Protein AF-A0A0M4E7R9-F1 (afdb_monomer_lite)

InterPro domains:
  IPR011993 PH-like domain superfamily [G3DSA:2.30.29.30] (1-65)
  IP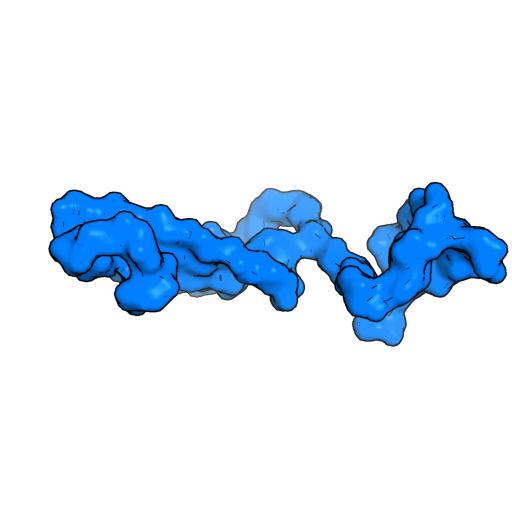R050839 Rho-associated Serine/Threonine Kinase [PTHR22988] (1-86)
  IPR057529 MRCK/ROCK kinase, PH domain [PF25346] (1-66)

Secondary structure (DSSP, 8-state):
--STT-EEEEPPGGG-TTS-TTTGGGEEEEEEESSTTSPEEEEEEE-SSHHHHHHHHHHHHHHHHHHHHTTPPP--SS-------TT-HHHHTEEEEEEEETTEEEEEETTEEEEEEGGG-

Sequence (121 aa):
MRDPEFSVGCVRESDVIHAAKKDVPCIFKIKTALIEGGISLNTLMLAENESEKSKWVIALGELHRILKRNNLPNTAIYKVNEILDNTLTLIRNSLCCVITYPNQILLGSEDGLFYLNLDQY

Structure (mmCIF, N/CA/C/O backbone):
data_AF-A0A0M4E7R9-F1
#
_entry.id   AF-A0A0M4E7R9-F1
#
loop_
_atom_site.group_PDB
_atom_site.id
_atom_site.type_symbol
_atom_site.label_atom_id
_atom_site.label_alt_id
_atom_site.label_comp_id
_atom_site.label_asym_id
_atom_site.label_entity_id
_atom_site.label_seq_id
_atom_site.pdbx_PDB_ins_code
_atom_site.Cartn_x
_atom_site.Cartn_y
_atom_site.Cartn_z
_atom_site.occupancy
_atom_site.B_iso_or_equiv
_atom_site.auth_seq_id
_atom_site.auth_comp_id
_atom_site.auth_asym_id
_atom_site.auth_atom_id
_atom_site.pdbx_PDB_model_num
ATOM 1 N N . MET A 1 1 ? 7.439 0.656 6.550 1.00 71.56 1 MET A N 1
ATOM 2 C CA . MET A 1 1 ? 7.606 1.768 7.523 1.00 71.56 1 MET A CA 1
ATOM 3 C C . MET A 1 1 ? 8.650 2.804 7.117 1.00 71.56 1 MET A C 1
ATOM 5 O O . MET A 1 1 ? 8.480 3.958 7.492 1.00 71.56 1 MET A O 1
ATOM 9 N N . ARG A 1 2 ? 9.711 2.426 6.381 1.00 76.75 2 ARG A N 1
ATOM 10 C CA . ARG A 1 2 ? 10.647 3.383 5.747 1.00 76.75 2 ARG A CA 1
ATOM 11 C C . ARG A 1 2 ? 10.164 3.914 4.390 1.00 76.75 2 ARG A C 1
ATOM 13 O O . ARG A 1 2 ? 10.794 4.789 3.821 1.00 76.75 2 ARG A O 1
ATOM 20 N N . ASP A 1 3 ? 9.063 3.360 3.898 1.00 75.12 3 ASP A N 1
ATOM 21 C CA . ASP A 1 3 ? 8.350 3.833 2.718 1.00 75.12 3 ASP A CA 1
ATOM 22 C C . ASP A 1 3 ? 7.894 5.299 2.919 1.00 75.12 3 ASP A C 1
ATOM 24 O O . ASP A 1 3 ? 7.270 5.586 3.950 1.00 75.12 3 ASP A O 1
ATOM 28 N N . PRO A 1 4 ? 8.214 6.221 1.988 1.00 75.69 4 PRO A N 1
ATOM 29 C CA . PRO A 1 4 ? 7.768 7.614 2.029 1.00 75.69 4 PRO A CA 1
ATOM 30 C C . PRO A 1 4 ? 6.248 7.775 2.143 1.00 75.69 4 PRO A C 1
ATOM 32 O O . PRO A 1 4 ? 5.795 8.659 2.881 1.00 75.69 4 PRO A O 1
ATOM 35 N N . GLU A 1 5 ? 5.502 6.882 1.484 1.00 82.38 5 GLU A N 1
ATOM 36 C CA . GLU A 1 5 ? 4.037 6.849 1.401 1.00 82.38 5 GLU A CA 1
ATOM 37 C C . GLU A 1 5 ? 3.382 6.125 2.583 1.00 82.38 5 GLU A C 1
ATOM 39 O O . GLU A 1 5 ? 2.151 6.000 2.652 1.00 82.38 5 GLU A O 1
ATOM 44 N N . PHE A 1 6 ? 4.190 5.659 3.544 1.00 89.50 6 PHE A N 1
ATOM 45 C CA . PHE A 1 6 ? 3.668 5.031 4.744 1.00 89.50 6 PHE A CA 1
ATOM 46 C C . PHE A 1 6 ? 2.768 6.005 5.514 1.00 89.50 6 PHE A C 1
ATOM 48 O O . PHE A 1 6 ? 3.180 7.099 5.904 1.00 89.50 6 PHE A O 1
ATOM 55 N N . SER A 1 7 ? 1.547 5.573 5.810 1.00 91.25 7 SER A N 1
ATOM 56 C CA . SER A 1 7 ? 0.667 6.265 6.750 1.00 91.25 7 SER A CA 1
ATOM 57 C C . SER A 1 7 ? -0.189 5.273 7.521 1.00 91.25 7 SER A C 1
ATOM 59 O O . SER A 1 7 ? -0.427 4.148 7.086 1.00 91.25 7 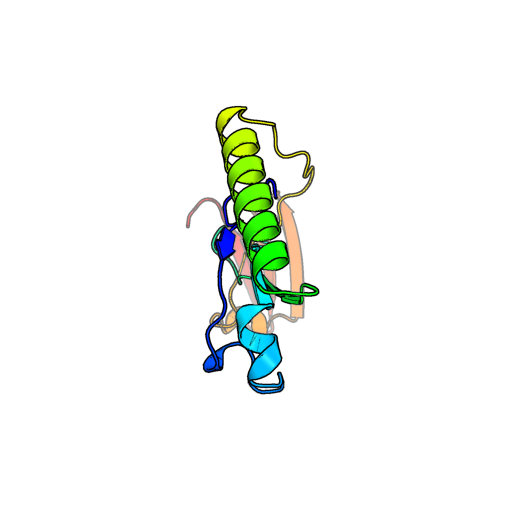SER A O 1
ATOM 61 N N . VAL A 1 8 ? -0.634 5.688 8.701 1.00 95.25 8 VAL A N 1
ATOM 62 C CA . VAL A 1 8 ? -1.493 4.891 9.573 1.00 95.25 8 VAL A CA 1
ATOM 63 C C . VAL A 1 8 ? -2.677 5.743 10.004 1.00 95.25 8 VAL A C 1
ATOM 65 O O . VAL A 1 8 ? -2.517 6.928 10.294 1.00 95.25 8 VAL A O 1
ATOM 68 N N . GLY A 1 9 ? -3.877 5.169 10.022 1.00 93.81 9 GLY A N 1
ATOM 69 C CA . GLY A 1 9 ? -5.071 5.932 10.365 1.00 93.81 9 GLY A CA 1
ATOM 70 C C . GLY A 1 9 ? -6.307 5.090 10.628 1.00 93.81 9 GLY A C 1
ATOM 71 O O . GLY A 1 9 ? -6.314 3.871 10.473 1.00 93.81 9 GLY A O 1
ATOM 72 N N . CYS A 1 10 ? -7.374 5.766 11.043 1.00 92.62 10 CYS A N 1
ATOM 73 C CA . CYS A 1 10 ? -8.683 5.152 11.235 1.00 92.62 10 CYS A CA 1
ATOM 74 C C . CYS A 1 10 ? -9.300 4.733 9.896 1.00 92.62 10 CYS A C 1
ATOM 76 O O . CYS A 1 10 ? -8.991 5.293 8.839 1.00 92.62 10 CYS A O 1
ATOM 78 N N . VAL A 1 11 ? -10.225 3.784 9.971 1.00 93.25 11 VAL A N 1
ATOM 79 C CA . VAL A 1 11 ? -11.051 3.353 8.843 1.00 93.25 11 VAL A CA 1
ATOM 80 C C . VAL A 1 11 ? -12.452 3.943 8.951 1.00 93.25 11 VAL A C 1
ATOM 82 O O . VAL A 1 11 ? -12.913 4.276 10.043 1.00 93.25 11 VAL A O 1
ATOM 85 N N . ARG A 1 12 ? -13.124 4.093 7.810 1.00 89.38 12 ARG A N 1
ATOM 86 C CA . ARG A 1 12 ? -14.562 4.398 7.746 1.00 89.38 12 ARG A CA 1
ATOM 87 C C . ARG A 1 12 ? -15.359 3.106 7.611 1.00 89.38 12 ARG A C 1
ATOM 89 O O . ARG A 1 12 ? -14.816 2.110 7.157 1.00 89.38 12 ARG A O 1
ATOM 96 N N . GLU A 1 13 ? -16.656 3.134 7.912 1.00 86.56 13 GLU A N 1
ATOM 97 C CA . GLU A 1 13 ? -17.547 1.972 7.720 1.00 86.56 13 GLU A CA 1
ATOM 98 C C . GLU A 1 13 ? -17.542 1.492 6.249 1.00 86.56 13 GLU A C 1
ATOM 100 O O . GLU A 1 13 ? -17.552 0.295 5.981 1.00 86.56 13 GLU A O 1
ATOM 105 N N . SER A 1 14 ? -17.384 2.421 5.294 1.00 89.38 14 SER A N 1
ATOM 106 C CA . SER A 1 14 ? -17.196 2.125 3.864 1.00 89.38 14 SER A CA 1
ATOM 107 C C . SER A 1 14 ? -15.904 1.372 3.536 1.00 89.38 14 SER A C 1
ATOM 109 O O . SER A 1 14 ? -15.848 0.688 2.520 1.00 89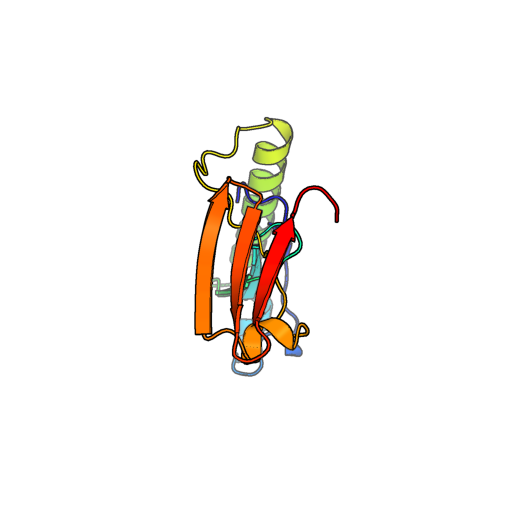.38 14 SER A O 1
ATOM 111 N N . ASP A 1 15 ? -14.865 1.504 4.365 1.00 87.00 15 ASP A N 1
ATOM 112 C CA . ASP A 1 15 ? -13.570 0.848 4.154 1.00 87.00 15 ASP A CA 1
ATOM 113 C C . ASP A 1 15 ? -13.607 -0.627 4.625 1.00 87.00 15 ASP A C 1
ATOM 115 O O . ASP A 1 15 ? -12.700 -1.394 4.308 1.00 87.00 15 ASP A O 1
ATOM 119 N N . VAL A 1 16 ? -14.635 -1.033 5.391 1.00 90.06 16 VAL A N 1
ATOM 120 C CA . VAL A 1 16 ? -14.726 -2.336 6.084 1.00 90.06 16 VAL A CA 1
ATOM 121 C C . VAL A 1 16 ? -16.115 -2.979 5.954 1.00 90.06 16 VAL A C 1
ATOM 123 O O . VAL A 1 16 ? -16.745 -3.363 6.935 1.00 90.06 16 VAL A O 1
ATOM 126 N N . ILE A 1 17 ? -16.590 -3.149 4.720 1.00 89.12 17 ILE A N 1
ATOM 127 C CA . ILE A 1 17 ? -17.973 -3.565 4.401 1.00 89.12 17 ILE A CA 1
ATOM 128 C C . ILE A 1 17 ? -18.424 -4.931 4.960 1.00 89.12 17 ILE A C 1
ATOM 130 O O . ILE A 1 17 ? -19.621 -5.193 5.027 1.00 89.12 17 ILE A O 1
ATOM 134 N N . HIS A 1 18 ? -17.491 -5.799 5.362 1.00 88.06 18 HIS A N 1
ATOM 135 C CA . HIS A 1 18 ? -17.787 -7.118 5.941 1.00 88.06 18 HIS A CA 1
ATOM 136 C C . HIS A 1 18 ? -17.570 -7.179 7.462 1.00 88.06 18 HIS A C 1
ATOM 138 O O . HIS A 1 18 ? -17.861 -8.202 8.080 1.00 88.06 18 HIS A O 1
ATOM 144 N N . ALA A 1 19 ? -17.028 -6.121 8.073 1.00 89.69 19 ALA A N 1
ATOM 145 C CA . ALA A 1 19 ? -16.777 -6.094 9.508 1.00 89.69 19 ALA A CA 1
ATOM 146 C C . ALA A 1 19 ? -18.082 -5.871 10.280 1.00 89.69 19 ALA A C 1
ATOM 148 O O . ALA A 1 19 ? -18.963 -5.122 9.853 1.00 89.69 19 ALA A O 1
ATOM 149 N N . ALA A 1 20 ? -18.204 -6.483 11.459 1.00 90.19 20 ALA A N 1
ATOM 150 C CA . ALA A 1 20 ? -19.309 -6.160 12.347 1.00 90.19 20 ALA A CA 1
ATOM 151 C C . ALA A 1 20 ? -19.161 -4.714 12.846 1.00 90.19 20 ALA A C 1
ATOM 153 O O . ALA A 1 20 ? -18.060 -4.279 13.181 1.00 90.19 20 ALA A O 1
ATOM 154 N N . LYS A 1 21 ? -20.275 -3.980 12.976 1.00 88.12 21 LYS A N 1
ATOM 155 C CA . LYS A 1 21 ? -20.268 -2.564 13.403 1.00 88.12 21 LYS A CA 1
ATOM 156 C C . LYS A 1 21 ? -19.527 -2.312 14.719 1.00 88.12 21 LYS A C 1
ATOM 158 O O . LYS A 1 21 ? -18.926 -1.259 14.892 1.00 88.12 21 LYS A O 1
ATOM 163 N N . LYS A 1 22 ? -19.552 -3.292 15.627 1.00 90.25 22 LYS A N 1
ATOM 164 C CA . LYS A 1 22 ? -18.830 -3.257 16.907 1.00 90.25 22 LYS A CA 1
ATOM 165 C C . LYS A 1 22 ? -17.302 -3.296 16.756 1.00 90.25 22 LYS A C 1
ATOM 167 O O . LYS A 1 22 ? -16.604 -2.757 17.605 1.00 90.25 22 LYS A O 1
ATOM 172 N N . ASP A 1 23 ? -16.798 -3.899 15.683 1.00 91.94 23 ASP A N 1
ATOM 173 C CA . ASP A 1 23 ? -15.367 -4.116 15.471 1.00 91.94 23 ASP A CA 1
ATOM 174 C C . ASP A 1 23 ? -14.739 -2.953 14.689 1.00 91.94 23 ASP A C 1
ATOM 176 O O . ASP A 1 23 ? -13.555 -2.682 14.847 1.00 91.94 23 ASP A O 1
ATOM 180 N N . VAL A 1 24 ? -15.533 -2.201 13.913 1.00 93.00 24 VAL A N 1
ATOM 181 C CA . VAL A 1 24 ? -15.102 -1.004 13.161 1.00 93.00 24 VAL A CA 1
ATOM 182 C C . VAL A 1 24 ? -14.229 -0.028 13.975 1.00 93.00 24 VAL A C 1
ATOM 184 O O . VAL A 1 24 ? -13.156 0.323 13.480 1.00 93.00 24 VAL A O 1
ATOM 187 N N . PRO A 1 25 ? -14.590 0.400 15.206 1.00 93.31 25 PRO A N 1
ATOM 188 C CA . PRO A 1 25 ? -13.741 1.300 16.002 1.00 93.31 25 PRO A CA 1
ATOM 189 C C . PRO A 1 25 ? -12.399 0.676 16.423 1.00 93.31 25 PRO A C 1
ATOM 191 O O . PRO A 1 25 ? -11.449 1.395 16.732 1.00 93.31 25 PRO A O 1
ATOM 194 N N . CYS A 1 26 ? -12.292 -0.652 16.393 1.00 95.00 26 CYS A N 1
ATOM 195 C CA . CYS A 1 26 ? -11.081 -1.399 16.722 1.00 95.00 26 CYS A CA 1
ATOM 196 C C . CYS A 1 26 ? -10.188 -1.644 15.492 1.00 95.00 26 CYS A C 1
ATOM 198 O O . CYS A 1 26 ? -9.098 -2.197 15.631 1.00 95.00 26 CYS A O 1
ATOM 200 N N . ILE A 1 27 ? -10.615 -1.228 14.294 1.00 96.12 27 ILE A N 1
ATOM 201 C CA . ILE A 1 27 ? -9.856 -1.399 13.054 1.00 96.12 27 ILE A CA 1
ATOM 202 C C . ILE A 1 27 ? -9.066 -0.125 12.729 1.00 96.12 27 ILE A C 1
ATOM 204 O O . ILE A 1 27 ? -9.522 1.011 12.894 1.00 96.12 27 ILE A O 1
ATOM 208 N N . PHE A 1 28 ? -7.854 -0.308 12.221 1.00 96.56 28 PHE A N 1
ATOM 209 C CA . PHE A 1 28 ? -7.054 0.752 11.622 1.00 96.56 28 PHE A CA 1
ATOM 210 C C . PHE A 1 28 ? -6.459 0.288 10.296 1.00 96.56 28 PHE A C 1
ATOM 212 O O . PHE A 1 28 ? -6.340 -0.908 10.034 1.00 96.56 28 PHE A O 1
ATOM 219 N N . LYS A 1 29 ? -6.097 1.245 9.443 1.00 95.19 29 LYS A N 1
ATOM 220 C CA . LYS A 1 29 ? -5.439 0.982 8.166 1.00 95.19 29 LYS A CA 1
ATOM 221 C C . LYS A 1 29 ? -4.000 1.446 8.185 1.00 95.19 29 LYS A C 1
ATOM 223 O O . LYS A 1 29 ? -3.681 2.500 8.738 1.00 95.19 29 LYS A O 1
ATOM 228 N N . ILE A 1 30 ? -3.164 0.665 7.524 1.00 94.75 30 ILE A N 1
ATOM 229 C CA . ILE A 1 30 ? -1.800 1.012 7.168 1.00 94.75 30 ILE A CA 1
ATOM 230 C C . ILE A 1 30 ? -1.767 1.149 5.650 1.00 94.75 30 ILE A C 1
ATOM 232 O O . ILE A 1 30 ? -2.077 0.197 4.937 1.00 94.75 30 ILE A O 1
ATOM 236 N N . LYS A 1 31 ? -1.400 2.332 5.166 1.00 92.12 31 LYS A N 1
ATOM 237 C CA . LYS A 1 31 ? -1.125 2.582 3.754 1.00 92.12 31 LYS A CA 1
ATOM 238 C C . LYS A 1 31 ? 0.376 2.448 3.529 1.00 92.12 31 LYS A C 1
ATOM 240 O O . LYS A 1 31 ? 1.160 2.971 4.319 1.00 92.12 31 LYS A O 1
ATOM 245 N N . THR A 1 32 ? 0.751 1.775 2.455 1.00 89.50 32 THR A N 1
ATOM 246 C CA . THR A 1 32 ? 2.118 1.693 1.924 1.00 89.50 32 THR A CA 1
ATOM 247 C C . THR A 1 32 ? 2.062 1.756 0.405 1.00 89.50 32 THR A C 1
ATOM 249 O O . THR A 1 32 ? 1.051 1.368 -0.171 1.00 89.50 32 THR A O 1
ATOM 252 N N . ALA A 1 33 ? 3.121 2.191 -0.257 1.00 81.81 33 ALA A N 1
ATOM 253 C CA . ALA A 1 33 ? 3.296 2.060 -1.691 1.00 81.81 33 ALA A CA 1
ATOM 254 C C . ALA A 1 33 ? 4.519 1.182 -1.977 1.00 81.81 33 ALA A C 1
ATOM 256 O O . ALA A 1 33 ? 5.559 1.290 -1.330 1.00 81.81 33 ALA A O 1
ATOM 257 N N . LEU A 1 34 ? 4.383 0.279 -2.947 1.00 69.31 34 LEU A N 1
ATOM 258 C CA . LEU A 1 34 ? 5.516 -0.521 -3.421 1.00 69.31 34 LEU A CA 1
ATOM 259 C C . LEU A 1 34 ? 6.424 0.296 -4.360 1.00 69.31 34 LEU A C 1
ATOM 261 O O . LEU A 1 34 ? 7.610 0.002 -4.493 1.00 69.31 34 LEU A O 1
ATOM 265 N N . ILE A 1 35 ? 5.844 1.318 -4.994 1.00 71.81 35 ILE A N 1
ATOM 266 C CA . ILE A 1 35 ? 6.447 2.208 -5.986 1.00 71.81 35 ILE A CA 1
ATOM 267 C C . ILE A 1 35 ? 6.106 3.639 -5.561 1.00 71.81 35 ILE A C 1
ATOM 269 O O . ILE A 1 35 ? 4.956 3.920 -5.222 1.00 71.81 35 ILE A O 1
ATOM 273 N N . GLU A 1 36 ? 7.085 4.542 -5.559 1.00 69.00 36 GLU A N 1
ATOM 274 C CA . GLU A 1 36 ? 6.833 5.962 -5.281 1.00 69.00 36 GLU A CA 1
ATOM 275 C C . GLU A 1 36 ? 5.849 6.531 -6.312 1.00 69.00 36 GLU A C 1
ATOM 277 O O . GLU A 1 36 ? 6.083 6.428 -7.511 1.00 69.00 36 GLU A O 1
ATOM 282 N N . GLY A 1 37 ? 4.730 7.096 -5.848 1.00 66.75 37 GLY A N 1
ATOM 283 C CA . GLY A 1 37 ? 3.658 7.593 -6.724 1.00 66.75 37 GLY A CA 1
ATOM 284 C C . GLY A 1 37 ? 2.768 6.511 -7.352 1.00 66.75 37 GLY A C 1
ATOM 285 O O . GLY A 1 37 ? 1.812 6.855 -8.040 1.00 66.75 37 GLY A O 1
ATOM 286 N N . GLY A 1 38 ? 3.043 5.228 -7.097 1.00 69.06 38 GLY A N 1
ATOM 287 C CA . GLY A 1 38 ? 2.274 4.105 -7.630 1.00 69.06 38 GLY A CA 1
ATOM 288 C C . GLY A 1 38 ? 1.070 3.705 -6.771 1.00 69.06 38 GLY A C 1
ATOM 289 O O . GLY A 1 38 ? 0.631 4.414 -5.859 1.00 69.06 38 GLY A O 1
ATOM 290 N N . ILE A 1 39 ? 0.534 2.513 -7.051 1.00 77.56 39 ILE A N 1
ATOM 291 C CA . ILE A 1 39 ? -0.650 1.973 -6.371 1.00 77.56 39 ILE A CA 1
ATOM 292 C C . ILE A 1 39 ? -0.396 1.838 -4.865 1.00 77.56 39 ILE A C 1
ATOM 294 O O . ILE A 1 39 ? 0.516 1.142 -4.410 1.00 77.56 39 ILE A O 1
ATOM 298 N N . SER A 1 40 ? -1.270 2.463 -4.074 1.00 82.12 40 SER A N 1
ATOM 299 C CA . SER A 1 40 ? -1.241 2.325 -2.624 1.00 82.12 40 SER A CA 1
ATOM 300 C C . SER A 1 40 ? -1.860 1.005 -2.169 1.00 82.12 40 SER A C 1
ATOM 302 O O . SER A 1 40 ? -3.039 0.743 -2.414 1.00 82.12 40 SER A O 1
ATOM 304 N N . LEU A 1 41 ? -1.087 0.222 -1.428 1.00 87.50 41 LEU A N 1
ATOM 305 C CA . LEU A 1 41 ? -1.526 -0.953 -0.689 1.00 87.50 41 LEU A CA 1
ATOM 306 C C . LEU A 1 41 ? -2.099 -0.513 0.659 1.00 87.50 41 LEU A C 1
ATOM 308 O O . LEU A 1 41 ? -1.423 0.160 1.438 1.00 87.50 41 LEU A O 1
ATOM 312 N N . ASN A 1 42 ? -3.339 -0.909 0.934 1.00 90.50 42 ASN A N 1
ATOM 313 C CA . ASN A 1 42 ? -4.004 -0.652 2.205 1.00 90.50 42 ASN A CA 1
ATOM 314 C C . ASN A 1 42 ? -4.180 -1.971 2.959 1.00 90.50 42 ASN A C 1
ATOM 316 O O . ASN A 1 42 ? -4.933 -2.840 2.526 1.00 90.50 42 ASN A O 1
ATOM 320 N N . THR A 1 43 ? -3.516 -2.096 4.102 1.00 92.88 43 THR A N 1
ATOM 321 C CA . THR A 1 43 ? -3.641 -3.247 4.997 1.00 92.88 43 THR A CA 1
ATOM 322 C C . THR A 1 43 ? -4.523 -2.871 6.179 1.00 92.88 43 THR A C 1
ATOM 324 O O . THR A 1 43 ? -4.239 -1.904 6.887 1.00 92.88 43 THR A O 1
ATOM 327 N N . LEU A 1 44 ? -5.594 -3.633 6.395 1.00 94.75 44 LEU A N 1
ATOM 328 C CA . LEU A 1 44 ? -6.516 -3.460 7.516 1.00 94.75 44 LEU A CA 1
ATOM 329 C C . LEU A 1 44 ? -6.070 -4.327 8.695 1.00 94.75 44 LEU A C 1
ATOM 331 O O . LEU A 1 44 ? -5.785 -5.510 8.523 1.00 94.75 44 LEU A O 1
ATOM 335 N N . MET A 1 45 ? -6.029 -3.740 9.887 1.00 95.31 45 MET A N 1
ATOM 336 C CA . MET A 1 45 ? -5.589 -4.389 11.120 1.00 95.31 45 MET A CA 1
ATOM 337 C C . MET A 1 45 ? -6.686 -4.256 12.174 1.00 95.31 45 MET A C 1
ATOM 339 O O . MET A 1 45 ? -7.123 -3.143 12.468 1.00 95.31 45 MET A O 1
ATOM 343 N N . LEU A 1 46 ? -7.122 -5.380 12.743 1.00 94.62 46 LEU A N 1
ATOM 344 C CA . LEU A 1 46 ? -8.085 -5.424 13.843 1.00 94.62 46 LEU A CA 1
ATOM 345 C C . LEU A 1 46 ? -7.332 -5.526 15.173 1.00 94.62 46 LEU A C 1
ATOM 347 O O . LEU A 1 46 ? -6.552 -6.457 15.369 1.00 94.62 46 LEU A O 1
ATOM 351 N N . ALA A 1 47 ? -7.565 -4.581 16.078 1.00 95.75 47 ALA A N 1
ATOM 352 C CA . ALA A 1 47 ? -7.111 -4.672 17.460 1.00 95.75 47 ALA A CA 1
ATOM 353 C C . ALA A 1 47 ? -8.184 -5.316 18.347 1.00 95.75 47 ALA A C 1
ATOM 355 O O . ALA A 1 47 ? -9.356 -5.377 17.987 1.00 95.75 47 ALA A O 1
ATOM 356 N N . GLU A 1 48 ? -7.785 -5.739 19.544 1.00 93.50 48 GLU A N 1
ATOM 357 C CA . GLU A 1 48 ? -8.695 -6.323 20.535 1.00 93.50 48 GLU A CA 1
ATOM 358 C C . GLU A 1 48 ? -9.760 -5.327 21.027 1.00 93.50 48 GLU A C 1
ATOM 360 O O . GLU A 1 48 ? -10.886 -5.710 21.333 1.00 93.50 48 GLU A O 1
ATOM 365 N N . ASN A 1 49 ? -9.415 -4.037 21.091 1.00 95.25 49 ASN A N 1
ATOM 366 C CA . ASN A 1 49 ? -10.327 -2.956 21.459 1.00 95.25 49 ASN A CA 1
ATOM 367 C C . ASN A 1 49 ? -9.861 -1.600 20.883 1.00 95.25 49 ASN A C 1
ATOM 369 O O . ASN A 1 49 ? -8.743 -1.460 20.378 1.00 95.25 49 ASN A O 1
ATOM 373 N N . GLU A 1 50 ? -10.713 -0.575 20.985 1.00 95.12 50 GLU A N 1
ATOM 374 C CA . GLU A 1 50 ? -10.442 0.778 20.471 1.00 95.12 50 GLU A CA 1
ATOM 375 C C . GLU A 1 50 ? -9.229 1.451 21.142 1.00 95.12 50 GLU A C 1
ATOM 377 O O . GLU A 1 50 ? -8.490 2.211 20.503 1.00 95.12 50 GLU A O 1
ATOM 382 N N . SER A 1 51 ? -8.981 1.147 22.421 1.00 96.12 51 SER A N 1
ATOM 383 C CA . SER A 1 51 ? -7.828 1.676 23.156 1.00 96.12 51 SER A CA 1
ATOM 384 C C . SER A 1 51 ? -6.520 1.122 22.595 1.00 96.12 51 SER A C 1
ATOM 386 O O . SER A 1 51 ? -5.620 1.894 22.261 1.00 96.12 51 SER A O 1
ATOM 388 N N . GLU A 1 52 ? -6.436 -0.196 22.402 1.00 96.38 52 GLU A N 1
ATOM 389 C CA . GLU A 1 52 ? -5.290 -0.858 21.776 1.00 96.38 52 GLU A CA 1
ATOM 390 C C . GLU A 1 52 ? -5.070 -0.357 20.352 1.00 96.38 52 GLU A C 1
ATOM 392 O O . GLU A 1 52 ? -3.954 0.017 19.991 1.00 96.38 52 GLU A O 1
ATOM 397 N N . LYS A 1 53 ? -6.137 -0.228 19.557 1.00 96.25 53 LYS A N 1
ATOM 398 C CA . LYS A 1 53 ? -6.050 0.381 18.225 1.00 96.25 53 LYS A CA 1
ATOM 399 C C . LYS A 1 53 ? -5.447 1.788 18.288 1.00 96.25 53 LYS A C 1
ATOM 401 O O . LYS A 1 53 ? -4.604 2.134 17.462 1.00 96.25 53 LYS A O 1
ATOM 406 N N . SER A 1 54 ? -5.846 2.606 19.260 1.00 96.19 54 SER A N 1
ATOM 407 C CA . SER A 1 54 ? -5.327 3.971 19.411 1.00 96.19 54 SER A CA 1
ATOM 408 C C . SER A 1 54 ? -3.845 3.977 19.788 1.00 96.19 54 SER A C 1
ATOM 410 O O . SER A 1 54 ? -3.073 4.730 19.193 1.00 96.19 54 SER A O 1
ATOM 412 N N . LYS A 1 55 ? -3.418 3.084 20.691 1.00 97.00 55 LYS A N 1
ATOM 413 C CA . LYS A 1 55 ? -1.997 2.884 21.015 1.00 97.00 55 LYS A CA 1
ATOM 414 C C . LYS A 1 55 ? -1.193 2.486 19.779 1.00 97.00 55 LYS A C 1
ATOM 416 O O . LYS A 1 55 ? -0.136 3.066 19.547 1.00 97.00 55 LYS A O 1
ATOM 421 N N . TRP A 1 56 ? -1.706 1.568 18.959 1.00 96.19 56 TRP A N 1
ATOM 422 C CA . TRP A 1 56 ? -1.049 1.145 17.719 1.00 96.19 56 TRP A CA 1
ATOM 423 C C . TRP A 1 56 ? -0.908 2.278 16.706 1.00 96.19 56 TRP A C 1
ATOM 425 O O . TRP A 1 56 ? 0.182 2.479 16.172 1.00 96.19 56 TRP A O 1
ATOM 435 N N . VAL A 1 57 ? -1.972 3.049 16.464 1.00 95.50 57 VAL A N 1
ATOM 436 C CA . VAL A 1 57 ? -1.925 4.193 15.538 1.00 95.50 57 VAL A CA 1
ATOM 437 C C . VAL A 1 57 ? -0.890 5.222 15.995 1.00 95.50 57 VAL A C 1
ATOM 439 O O . VAL A 1 57 ? -0.087 5.679 15.182 1.00 95.50 57 VAL A O 1
ATOM 442 N N . ILE A 1 58 ? -0.861 5.548 17.291 1.00 96.06 58 ILE A N 1
ATOM 443 C CA . ILE A 1 58 ? 0.108 6.497 17.858 1.00 96.06 58 ILE A CA 1
ATOM 444 C C . ILE A 1 58 ? 1.530 5.939 17.756 1.00 96.06 58 ILE A C 1
ATOM 446 O O . ILE A 1 58 ? 2.418 6.622 17.252 1.00 96.06 58 ILE A O 1
ATOM 450 N N . ALA A 1 59 ? 1.753 4.695 18.185 1.00 95.75 59 ALA A N 1
ATOM 451 C CA . ALA A 1 59 ? 3.075 4.077 18.183 1.00 95.75 59 ALA A CA 1
ATOM 452 C C . ALA A 1 59 ? 3.661 3.977 16.768 1.00 95.75 59 ALA A C 1
ATOM 454 O O . ALA A 1 59 ? 4.815 4.343 16.549 1.00 95.75 59 ALA A O 1
ATOM 455 N N . LEU A 1 60 ? 2.866 3.532 15.789 1.00 94.94 60 LEU A N 1
ATOM 456 C CA . LEU A 1 60 ? 3.295 3.438 14.393 1.00 94.94 60 LEU A CA 1
ATOM 457 C C . LEU A 1 60 ? 3.523 4.822 13.770 1.00 94.94 60 LEU A C 1
ATOM 459 O O . LEU A 1 60 ? 4.472 4.989 13.001 1.00 94.94 60 LEU A O 1
ATOM 463 N N . GLY A 1 61 ? 2.691 5.808 14.118 1.00 93.25 61 GLY A N 1
ATOM 464 C CA . GLY A 1 61 ? 2.852 7.195 13.683 1.00 93.25 61 GLY A CA 1
ATOM 465 C C . GLY A 1 61 ? 4.144 7.822 14.209 1.00 93.25 61 GLY A C 1
ATOM 466 O O . GLY A 1 61 ? 4.935 8.356 13.429 1.00 93.25 61 GLY A O 1
ATOM 467 N N . GLU A 1 62 ? 4.411 7.690 15.509 1.00 94.00 62 GLU A N 1
ATOM 468 C CA . GLU A 1 62 ? 5.643 8.184 16.130 1.00 94.00 62 GLU A CA 1
ATOM 469 C C . GLU A 1 62 ? 6.876 7.450 15.610 1.00 94.00 62 GLU A C 1
ATOM 471 O O . GLU A 1 62 ? 7.881 8.088 15.292 1.00 94.00 62 GLU A O 1
ATOM 476 N N . LEU A 1 63 ? 6.801 6.128 15.437 1.00 91.75 63 LEU A N 1
ATOM 477 C CA . LEU A 1 63 ? 7.897 5.363 14.853 1.00 91.75 63 LEU A CA 1
ATOM 478 C C . LEU A 1 63 ? 8.204 5.857 13.437 1.00 91.75 63 LEU A C 1
ATOM 480 O O . LEU A 1 63 ? 9.363 6.109 13.117 1.00 91.75 63 LEU A O 1
ATOM 484 N N . HIS A 1 64 ? 7.185 6.068 12.601 1.00 89.19 64 HIS A N 1
ATOM 485 C CA . HIS A 1 64 ? 7.380 6.610 11.258 1.00 89.19 64 HIS A CA 1
ATOM 486 C C . HIS A 1 64 ? 7.985 8.026 11.276 1.00 89.19 64 HIS A C 1
ATOM 488 O O . HIS A 1 64 ? 8.908 8.310 10.509 1.00 89.19 64 HIS A O 1
ATOM 494 N N . ARG A 1 65 ? 7.546 8.893 12.199 1.00 88.81 65 ARG A N 1
ATOM 495 C CA . ARG A 1 65 ? 8.116 10.235 12.403 1.00 88.81 65 ARG A CA 1
ATOM 496 C C . ARG A 1 65 ? 9.594 10.177 12.796 1.00 88.81 65 ARG A C 1
ATOM 498 O O . ARG A 1 65 ? 10.403 10.929 12.254 1.00 88.81 65 ARG A O 1
ATOM 505 N N . ILE A 1 66 ? 9.957 9.279 13.712 1.00 90.25 66 ILE A N 1
ATOM 506 C CA . ILE A 1 66 ? 11.341 9.064 14.155 1.00 90.2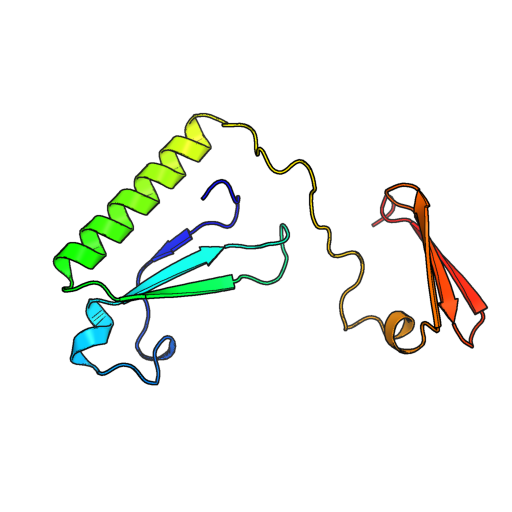5 66 ILE A CA 1
ATOM 507 C C . ILE A 1 66 ? 12.198 8.536 13.002 1.00 90.25 66 ILE A C 1
ATOM 509 O O . ILE A 1 66 ? 13.307 9.032 12.799 1.00 90.25 66 ILE A O 1
ATOM 513 N N . LEU A 1 67 ? 11.699 7.572 12.222 1.00 85.88 67 LEU A N 1
ATOM 514 C CA . LEU A 1 67 ? 12.414 7.048 11.055 1.00 85.88 67 LEU A CA 1
ATOM 515 C C . LEU A 1 67 ? 12.695 8.153 10.025 1.00 85.88 67 LEU A C 1
ATOM 517 O O . LEU A 1 67 ? 13.831 8.261 9.565 1.00 85.88 67 LEU A O 1
ATOM 521 N N . LYS A 1 68 ? 11.697 9.000 9.719 1.00 83.38 68 LYS A N 1
ATOM 522 C CA . LYS A 1 68 ? 11.853 10.159 8.822 1.00 83.38 68 LYS A CA 1
ATOM 523 C C . LYS A 1 68 ? 12.858 11.173 9.373 1.00 83.38 68 LYS A C 1
ATOM 525 O O . LYS A 1 68 ? 13.733 11.617 8.644 1.00 83.38 68 LYS A O 1
ATOM 530 N N . ARG A 1 69 ? 12.790 11.502 10.668 1.00 87.38 69 ARG A N 1
ATOM 531 C CA . ARG A 1 69 ? 13.705 12.469 11.302 1.00 87.38 69 ARG A CA 1
ATOM 532 C C . ARG A 1 69 ? 15.167 12.019 11.287 1.00 87.38 69 ARG A C 1
ATOM 534 O O . ARG A 1 69 ? 16.052 12.858 11.178 1.00 87.38 69 ARG A O 1
ATOM 541 N N . ASN A 1 70 ? 15.422 10.721 11.432 1.00 85.81 70 ASN A N 1
ATOM 542 C CA . ASN A 1 70 ? 16.783 10.189 11.472 1.00 85.81 70 ASN A CA 1
ATOM 543 C C . ASN A 1 70 ? 17.393 9.952 10.082 1.00 85.81 70 ASN A C 1
ATOM 545 O O . ASN A 1 70 ? 18.523 9.477 10.022 1.00 85.81 70 ASN A O 1
ATOM 549 N N . ASN A 1 71 ? 16.674 10.246 8.985 1.00 75.88 71 ASN A N 1
ATOM 550 C CA . ASN A 1 71 ? 17.124 9.992 7.609 1.00 75.88 71 ASN A CA 1
ATOM 551 C C . ASN A 1 71 ? 17.760 8.604 7.442 1.00 75.88 71 ASN A C 1
ATOM 553 O O . ASN A 1 71 ? 18.791 8.448 6.787 1.00 75.88 71 ASN A O 1
ATOM 557 N N . LEU A 1 72 ? 17.164 7.590 8.081 1.00 75.00 72 LEU A N 1
ATOM 558 C CA . LEU A 1 72 ? 17.689 6.235 7.995 1.00 75.00 72 LEU A CA 1
ATOM 559 C C . LEU A 1 72 ? 17.652 5.807 6.527 1.00 75.00 72 LEU A C 1
ATOM 561 O O . LEU A 1 72 ? 16.572 5.844 5.927 1.00 75.00 72 LEU A O 1
ATOM 565 N N . PRO A 1 73 ? 18.798 5.412 5.946 1.00 66.25 73 PRO A N 1
ATOM 566 C CA . PRO A 1 73 ? 18.856 5.074 4.539 1.00 66.25 73 PRO A CA 1
ATOM 567 C C . PRO A 1 73 ? 17.877 3.941 4.255 1.00 66.25 73 PRO A C 1
ATOM 569 O O . PRO A 1 73 ? 17.746 2.983 5.032 1.00 66.25 73 PRO A O 1
ATOM 572 N N . ASN A 1 74 ? 17.162 4.063 3.139 1.00 65.88 74 ASN A N 1
ATOM 573 C CA . ASN A 1 74 ? 16.351 2.963 2.666 1.00 65.88 74 ASN A CA 1
ATOM 574 C C . ASN A 1 74 ? 17.297 1.801 2.336 1.00 65.88 74 ASN A C 1
ATOM 576 O O . ASN A 1 74 ? 18.206 1.940 1.526 1.00 65.88 74 ASN A O 1
ATOM 580 N N . THR A 1 75 ? 17.108 0.665 3.001 1.00 66.44 75 THR A N 1
ATOM 581 C CA . THR A 1 75 ? 17.921 -0.538 2.779 1.00 66.44 75 THR A CA 1
ATOM 582 C C . THR A 1 75 ? 17.440 -1.338 1.572 1.00 66.44 75 THR A C 1
ATOM 584 O O . THR A 1 75 ? 17.968 -2.414 1.308 1.00 66.44 75 THR A O 1
ATOM 587 N N . ALA A 1 76 ? 16.412 -0.860 0.863 1.00 65.75 76 ALA A N 1
ATOM 588 C CA . ALA A 1 76 ? 15.995 -1.433 -0.403 1.00 65.75 76 ALA A CA 1
ATOM 589 C C . ALA A 1 76 ? 17.109 -1.229 -1.441 1.00 65.75 76 ALA A C 1
ATO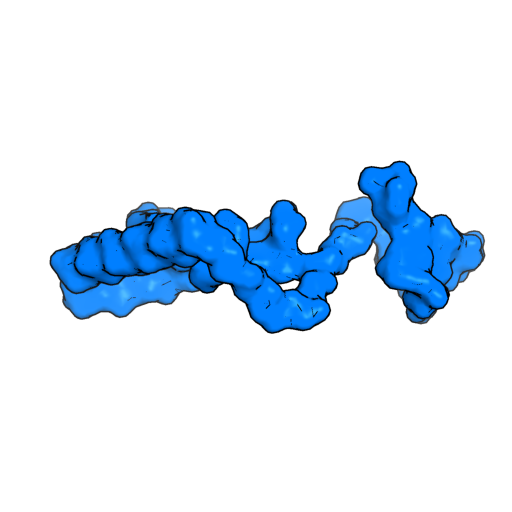M 591 O O . ALA A 1 76 ? 17.349 -0.119 -1.903 1.00 65.75 76 ALA A O 1
ATOM 592 N N . ILE A 1 77 ? 17.798 -2.319 -1.780 1.00 61.91 77 ILE A N 1
ATOM 593 C CA . ILE A 1 77 ? 18.868 -2.341 -2.790 1.00 61.91 77 ILE A CA 1
ATOM 594 C C . ILE A 1 77 ? 18.285 -2.143 -4.199 1.00 61.91 77 ILE A C 1
ATOM 596 O O . ILE A 1 77 ? 18.946 -1.600 -5.079 1.00 61.91 77 ILE A O 1
ATOM 600 N N . TYR A 1 78 ? 17.027 -2.543 -4.394 1.00 66.88 78 TYR A N 1
ATOM 601 C CA . TYR A 1 78 ? 16.295 -2.401 -5.646 1.00 66.88 78 TYR A CA 1
ATOM 602 C C . TYR A 1 78 ? 15.111 -1.457 -5.451 1.00 66.88 78 TYR A C 1
ATOM 604 O O . TYR A 1 78 ? 14.343 -1.609 -4.498 1.00 66.88 78 TYR A O 1
ATOM 612 N N . LYS A 1 79 ? 14.956 -0.505 -6.373 1.00 65.81 79 LYS A N 1
ATOM 613 C CA . LYS A 1 79 ? 13.769 0.343 -6.481 1.00 65.81 79 LYS A CA 1
ATOM 614 C C . LYS A 1 79 ? 12.919 -0.183 -7.628 1.00 65.81 79 LYS A C 1
ATOM 616 O O . LYS A 1 79 ? 13.411 -0.334 -8.743 1.00 65.81 79 LYS A O 1
ATOM 621 N N . VAL A 1 80 ? 11.660 -0.491 -7.339 1.00 69.94 80 VAL A N 1
ATOM 622 C CA . VAL A 1 80 ? 10.686 -0.817 -8.378 1.00 69.94 80 VAL A CA 1
ATOM 623 C C . VAL A 1 80 ? 10.209 0.506 -8.961 1.00 69.94 80 VAL A C 1
ATOM 625 O O . VAL A 1 80 ? 9.730 1.359 -8.217 1.00 69.94 80 VAL A O 1
ATOM 628 N N . ASN A 1 81 ? 10.365 0.676 -10.270 1.00 68.56 81 ASN A N 1
ATOM 629 C CA . ASN A 1 81 ? 9.801 1.798 -11.007 1.00 68.56 81 ASN A CA 1
ATOM 630 C C . ASN A 1 81 ? 8.687 1.262 -11.901 1.00 68.56 81 ASN A C 1
ATOM 632 O O . ASN A 1 81 ? 8.864 0.249 -12.579 1.00 68.56 81 ASN A O 1
ATOM 636 N N . GLU A 1 82 ? 7.546 1.942 -11.895 1.00 70.94 82 GLU A N 1
ATOM 637 C CA . GLU A 1 82 ? 6.522 1.728 -12.907 1.00 70.94 82 GLU A CA 1
ATOM 638 C C . GLU A 1 82 ? 6.948 2.495 -14.153 1.00 70.94 82 GLU A C 1
ATOM 640 O O . GLU A 1 82 ? 7.084 3.713 -14.141 1.00 70.94 82 GLU A O 1
ATOM 645 N N . ILE A 1 83 ? 7.259 1.751 -15.204 1.00 68.06 83 ILE A N 1
ATOM 646 C CA . ILE A 1 83 ? 7.806 2.302 -16.444 1.00 68.06 83 ILE A CA 1
ATOM 647 C C . ILE A 1 83 ? 6.661 2.641 -17.409 1.00 68.06 83 ILE A C 1
ATOM 649 O O . ILE A 1 83 ? 6.784 3.537 -18.240 1.00 68.06 83 ILE A O 1
ATOM 653 N N . LEU A 1 84 ? 5.540 1.921 -17.310 1.00 69.56 84 LEU A N 1
ATOM 654 C CA . LEU A 1 84 ? 4.408 2.023 -18.222 1.00 69.56 84 LEU A CA 1
ATOM 655 C C . LEU A 1 84 ? 3.106 1.670 -17.470 1.00 69.56 84 LEU A C 1
ATOM 657 O O . LEU A 1 84 ? 3.065 0.638 -16.803 1.00 69.56 84 LEU A O 1
ATOM 661 N N . ASP A 1 85 ? 2.056 2.489 -17.610 1.00 68.12 85 ASP A N 1
ATOM 662 C CA . ASP A 1 85 ? 0.698 2.216 -17.093 1.00 68.12 85 ASP A CA 1
ATOM 663 C C . ASP A 1 85 ? -0.143 1.472 -18.158 1.00 68.12 85 ASP A C 1
ATOM 665 O O . ASP A 1 85 ? 0.074 1.606 -19.367 1.00 68.12 85 ASP A O 1
ATOM 669 N N . ASN A 1 86 ? -1.152 0.715 -17.723 1.00 64.12 86 ASN A N 1
ATOM 670 C CA . ASN A 1 86 ? -2.148 0.013 -18.540 1.00 64.12 86 ASN A CA 1
ATOM 671 C C . ASN A 1 86 ? -2.947 0.922 -19.491 1.00 64.12 86 ASN A C 1
ATOM 673 O O . ASN A 1 86 ? -3.687 0.423 -20.345 1.00 64.12 86 ASN A O 1
ATOM 677 N N . THR A 1 87 ? -2.821 2.241 -19.367 1.00 65.62 87 THR A N 1
ATOM 678 C CA . THR A 1 87 ? -3.368 3.213 -20.318 1.00 65.62 87 THR A CA 1
ATOM 679 C C . THR A 1 87 ? -2.614 3.233 -21.651 1.00 65.62 87 THR A C 1
ATOM 681 O O . THR A 1 87 ? -3.160 3.711 -22.646 1.00 65.62 87 THR A O 1
ATOM 684 N N . LEU A 1 88 ? -1.379 2.717 -21.712 1.00 67.62 88 LEU A N 1
ATOM 685 C CA . LEU A 1 88 ? -0.573 2.684 -22.932 1.00 67.62 88 LEU A CA 1
ATOM 686 C C . LEU A 1 88 ? -0.896 1.440 -23.769 1.00 67.62 88 LEU A C 1
ATOM 688 O O . LEU A 1 88 ? -0.479 0.320 -23.472 1.00 67.62 88 LEU A O 1
ATOM 692 N N . THR A 1 89 ? -1.605 1.651 -24.880 1.00 66.62 89 THR A N 1
ATOM 693 C CA . THR A 1 89 ? -1.975 0.606 -25.851 1.00 66.62 89 THR A CA 1
ATOM 694 C C . THR A 1 89 ? -0.773 -0.146 -26.427 1.00 66.62 89 THR A C 1
ATOM 696 O O . THR A 1 89 ? -0.912 -1.310 -26.792 1.00 66.62 89 THR A O 1
ATOM 699 N N . LEU A 1 90 ? 0.411 0.476 -26.443 1.00 67.56 90 LEU A N 1
ATOM 700 C CA . LEU A 1 90 ? 1.651 -0.113 -26.957 1.00 67.56 90 LEU A CA 1
ATOM 701 C C . LEU A 1 90 ? 2.070 -1.390 -26.202 1.00 67.56 90 LEU A C 1
ATOM 703 O O . LEU A 1 90 ? 2.603 -2.314 -26.808 1.00 67.56 90 LEU A O 1
ATOM 707 N N . ILE A 1 91 ? 1.787 -1.479 -24.894 1.00 69.12 91 ILE A N 1
ATOM 708 C CA . ILE A 1 91 ? 2.085 -2.682 -24.094 1.00 69.12 91 ILE A CA 1
ATOM 709 C C . ILE A 1 91 ? 1.192 -3.842 -24.513 1.00 69.12 91 ILE A C 1
ATOM 711 O O . ILE A 1 91 ? 1.644 -4.982 -24.575 1.00 69.12 91 ILE A O 1
ATOM 715 N N . ARG A 1 92 ? -0.083 -3.557 -24.802 1.00 70.19 92 ARG A N 1
ATOM 716 C CA . ARG A 1 92 ? -1.071 -4.590 -25.130 1.00 70.19 92 ARG A CA 1
ATOM 717 C C . ARG A 1 92 ? -0.679 -5.370 -26.387 1.00 70.19 92 ARG A C 1
ATOM 719 O O . ARG A 1 92 ? -0.995 -6.550 -26.474 1.00 70.19 92 ARG A O 1
ATOM 726 N N . ASN A 1 93 ? 0.032 -4.718 -27.304 1.00 78.06 93 ASN A N 1
ATOM 727 C CA . ASN A 1 93 ? 0.499 -5.306 -28.557 1.00 78.06 93 ASN A CA 1
ATOM 728 C C . ASN A 1 93 ? 1.980 -5.734 -28.501 1.00 78.06 93 ASN A C 1
ATOM 730 O O . ASN A 1 93 ? 2.559 -6.090 -29.526 1.00 78.06 93 ASN A O 1
ATOM 734 N N . SER A 1 94 ? 2.616 -5.683 -27.325 1.00 83.81 94 SER A N 1
ATOM 735 C CA . SER A 1 94 ? 4.013 -6.083 -27.154 1.00 83.81 94 SER A CA 1
ATOM 736 C C . SER A 1 94 ? 4.161 -7.604 -27.230 1.00 83.81 94 SER A C 1
ATOM 738 O O . SER A 1 94 ? 3.482 -8.344 -26.519 1.00 83.81 94 SER A O 1
ATOM 740 N N . LEU A 1 95 ? 5.079 -8.067 -28.077 1.00 87.81 95 LEU A N 1
ATOM 741 C CA . LEU A 1 95 ? 5.447 -9.476 -28.228 1.00 87.81 95 LEU A CA 1
ATOM 742 C C . LEU A 1 95 ? 6.716 -9.810 -27.442 1.00 87.81 95 LEU A C 1
ATOM 744 O O . LEU A 1 95 ? 6.871 -10.918 -26.930 1.00 87.81 95 LEU A O 1
ATOM 748 N N . CYS A 1 96 ? 7.646 -8.860 -27.365 1.00 88.44 96 CYS A N 1
ATOM 749 C CA . CYS A 1 96 ? 8.905 -9.024 -26.658 1.00 88.44 96 CYS A CA 1
ATOM 750 C C . CYS A 1 96 ? 9.441 -7.682 -26.157 1.00 88.44 96 CYS A C 1
ATOM 752 O O . CYS A 1 96 ? 9.118 -6.614 -26.673 1.00 88.44 96 CYS A O 1
ATOM 754 N N . CYS A 1 97 ? 10.279 -7.734 -25.127 1.00 89.31 97 CYS A N 1
ATOM 755 C CA . CYS A 1 97 ? 10.861 -6.550 -24.517 1.00 89.31 97 CYS A CA 1
ATOM 756 C C . CYS A 1 97 ? 12.219 -6.898 -23.904 1.00 89.31 97 CYS A C 1
ATOM 758 O O . CYS A 1 97 ? 12.378 -7.974 -23.325 1.00 89.31 97 CYS A O 1
ATOM 760 N N . VAL A 1 98 ? 13.189 -5.991 -24.003 1.00 90.62 98 VAL A N 1
ATOM 761 C CA . VAL A 1 98 ? 14.503 -6.140 -23.369 1.00 90.62 98 VAL A CA 1
ATOM 762 C C . VAL A 1 98 ? 14.975 -4.815 -22.780 1.00 90.62 98 VAL A C 1
ATOM 764 O O . VAL A 1 98 ? 14.839 -3.758 -23.393 1.00 90.62 98 VAL A O 1
ATOM 767 N N . ILE A 1 99 ? 15.538 -4.887 -21.575 1.00 89.00 99 ILE A N 1
ATOM 768 C CA . ILE A 1 99 ? 16.209 -3.764 -20.918 1.00 89.00 99 ILE A CA 1
ATOM 769 C C . ILE A 1 99 ? 17.647 -3.744 -21.437 1.00 89.00 99 ILE A C 1
ATOM 771 O O . ILE A 1 99 ? 18.416 -4.662 -21.151 1.00 89.00 99 ILE A O 1
ATOM 775 N N . THR A 1 100 ? 18.004 -2.735 -22.230 1.00 90.06 100 THR A N 1
ATOM 776 C CA . THR A 1 100 ? 19.362 -2.598 -22.786 1.00 90.06 100 THR A CA 1
ATOM 777 C C . THR A 1 100 ? 20.281 -1.843 -21.830 1.00 90.06 100 THR A C 1
ATOM 779 O O . THR A 1 100 ? 21.449 -2.199 -21.684 1.00 90.06 100 THR A O 1
ATOM 782 N N . TYR A 1 101 ? 19.736 -0.845 -21.133 1.00 87.00 101 TYR A N 1
ATOM 783 C CA . TYR A 1 101 ? 20.397 -0.050 -20.097 1.00 87.00 101 TYR A CA 1
ATOM 784 C C . TYR A 1 101 ? 19.389 0.287 -18.986 1.00 87.00 101 TYR A C 1
ATOM 786 O O . TYR A 1 101 ? 18.190 0.142 -19.219 1.00 87.00 101 TYR A O 1
ATOM 794 N N . PRO A 1 102 ? 19.823 0.764 -17.797 1.00 80.81 102 PRO A N 1
ATOM 795 C CA . PRO A 1 102 ? 18.925 1.005 -16.660 1.00 80.81 102 PRO A CA 1
ATOM 796 C C . PRO A 1 102 ? 17.657 1.811 -16.985 1.00 80.81 102 PRO A C 1
ATOM 798 O O . PRO A 1 102 ? 16.604 1.519 -16.429 1.00 80.81 102 PRO A O 1
ATOM 801 N N . ASN A 1 103 ? 17.750 2.754 -17.928 1.00 81.88 103 ASN A N 1
ATOM 802 C CA . ASN A 1 103 ? 16.656 3.640 -18.333 1.00 81.88 103 ASN A CA 1
ATOM 803 C C . ASN A 1 103 ? 16.283 3.495 -19.819 1.00 81.88 103 ASN A C 1
ATOM 805 O O . ASN A 1 103 ? 15.665 4.391 -20.391 1.00 81.88 103 ASN A O 1
ATOM 809 N N . GLN A 1 104 ? 16.685 2.397 -20.468 1.00 88.19 104 GLN A N 1
ATOM 810 C CA . GLN A 1 104 ? 16.449 2.179 -21.895 1.00 88.19 104 GLN A CA 1
ATOM 811 C C . GLN A 1 104 ? 15.853 0.803 -22.148 1.00 88.19 104 GLN A C 1
ATOM 813 O O . GLN A 1 104 ? 16.415 -0.227 -21.763 1.00 88.19 104 GLN A O 1
ATOM 818 N N . ILE A 1 105 ? 14.713 0.801 -22.829 1.00 88.50 105 ILE A N 1
ATOM 819 C CA . ILE A 1 105 ? 13.952 -0.404 -23.125 1.00 88.50 105 ILE A CA 1
ATOM 820 C C . ILE A 1 105 ? 13.701 -0.486 -24.625 1.00 88.50 105 ILE A C 1
ATOM 822 O O . ILE A 1 105 ? 13.273 0.484 -25.248 1.00 88.50 105 ILE A O 1
ATOM 826 N N . LEU A 1 106 ? 13.946 -1.661 -25.198 1.00 90.19 106 LEU A N 1
ATOM 827 C CA . LEU A 1 106 ? 13.571 -1.987 -26.567 1.00 90.19 106 LEU A CA 1
ATOM 828 C C . LEU A 1 106 ? 12.348 -2.906 -26.537 1.00 90.19 106 LEU A C 1
ATOM 830 O O . LEU A 1 106 ? 12.390 -3.971 -25.919 1.00 90.19 106 LEU A O 1
ATOM 834 N N . LEU A 1 107 ? 11.275 -2.493 -27.204 1.00 89.75 107 LEU A N 1
ATOM 835 C CA . LEU A 1 107 ? 9.993 -3.190 -27.246 1.00 89.75 107 LEU A CA 1
ATOM 836 C C . LEU A 1 107 ? 9.682 -3.612 -28.683 1.00 89.75 107 LEU A C 1
ATOM 838 O O . LEU A 1 107 ? 9.663 -2.782 -29.586 1.00 89.75 107 LEU A O 1
ATOM 842 N N . GLY A 1 108 ? 9.454 -4.903 -28.900 1.00 90.12 108 GLY A N 1
ATOM 843 C CA . GLY A 1 108 ? 9.012 -5.455 -30.176 1.00 90.12 108 GLY A CA 1
ATOM 844 C C . GLY A 1 108 ? 7.515 -5.734 -30.151 1.00 90.12 108 GLY A C 1
ATOM 845 O O . GLY A 1 108 ? 7.014 -6.383 -29.235 1.00 90.12 108 GLY A O 1
ATOM 846 N N . SER A 1 109 ? 6.810 -5.267 -31.172 1.00 89.56 109 SER A N 1
ATOM 847 C CA . SER A 1 109 ? 5.383 -5.512 -31.406 1.00 89.56 109 SER A CA 1
ATOM 848 C C . SER A 1 109 ? 5.152 -5.901 -32.867 1.00 89.56 109 SER A C 1
ATOM 850 O O . SER A 1 109 ? 6.090 -5.883 -33.669 1.00 89.56 109 SER A O 1
ATOM 852 N N . GLU A 1 110 ? 3.909 -6.214 -33.232 1.00 87.56 110 GLU A N 1
ATOM 853 C CA . GLU A 1 110 ? 3.530 -6.427 -34.638 1.00 87.56 110 GLU A CA 1
ATOM 854 C C . GLU A 1 110 ? 3.762 -5.179 -35.509 1.00 87.56 110 GLU A C 1
ATOM 856 O O . GLU A 1 110 ? 4.093 -5.307 -36.686 1.00 87.56 110 GLU A O 1
ATOM 861 N N . ASP A 1 111 ? 3.676 -3.982 -34.918 1.00 84.56 111 ASP A N 1
ATOM 862 C CA . ASP A 1 111 ? 3.871 -2.702 -35.611 1.00 84.56 111 ASP A CA 1
ATOM 863 C C . ASP A 1 111 ? 5.358 -2.334 -35.799 1.00 84.56 111 ASP A C 1
ATOM 865 O O . ASP A 1 111 ? 5.684 -1.409 -36.546 1.00 84.56 111 ASP A O 1
ATOM 869 N N . GLY A 1 112 ? 6.279 -3.042 -35.132 1.00 86.81 112 GLY A N 1
ATOM 870 C CA . GLY A 1 112 ? 7.724 -2.825 -35.241 1.00 86.81 112 GLY A CA 1
ATOM 871 C C . GLY A 1 112 ? 8.475 -2.787 -33.906 1.00 86.81 112 GLY A C 1
ATOM 872 O O . GLY A 1 112 ? 7.986 -3.245 -32.870 1.00 86.81 112 GLY A O 1
ATOM 873 N N . LEU A 1 113 ? 9.701 -2.252 -33.959 1.00 88.75 113 LEU A N 1
ATOM 874 C CA . LEU A 1 113 ? 10.625 -2.102 -32.828 1.00 88.75 113 LEU A CA 1
ATOM 875 C C . LEU A 1 113 ? 10.623 -0.658 -32.313 1.00 88.75 113 LEU A C 1
ATOM 877 O O . LEU A 1 113 ? 10.933 0.275 -33.053 1.00 88.75 113 LEU A O 1
ATOM 881 N N . PHE A 1 114 ? 10.332 -0.494 -31.027 1.00 85.94 114 PHE A N 1
ATOM 882 C CA . PHE A 1 114 ? 10.211 0.786 -30.340 1.00 85.94 114 PHE A CA 1
ATOM 883 C C . PHE A 1 114 ? 11.308 0.932 -29.290 1.00 85.94 114 PHE A C 1
ATOM 885 O O . PHE A 1 114 ? 11.564 0.014 -28.513 1.00 85.94 114 PHE A O 1
ATOM 892 N N . TYR A 1 115 ? 11.936 2.104 -29.251 1.00 87.62 115 TYR A N 1
ATOM 893 C CA . TYR A 1 115 ? 12.923 2.469 -28.242 1.00 87.62 115 TYR A CA 1
ATOM 894 C C . TYR A 1 115 ? 12.294 3.426 -27.228 1.00 87.62 115 TYR A C 1
ATOM 896 O O . TYR A 1 115 ? 11.787 4.485 -27.598 1.00 87.62 115 TYR A O 1
ATOM 904 N N . LEU A 1 116 ? 12.334 3.045 -25.954 1.00 83.38 116 LEU A N 1
ATOM 905 C CA . LEU A 1 116 ? 11.792 3.799 -24.830 1.00 83.38 116 LEU A CA 1
ATOM 906 C C . LEU A 1 116 ? 12.950 4.295 -23.959 1.00 83.38 116 LEU A C 1
ATOM 908 O O . LEU A 1 116 ? 13.743 3.491 -23.467 1.00 83.38 116 LEU A O 1
ATOM 912 N N . ASN A 1 117 ? 13.028 5.611 -23.764 1.00 84.38 117 ASN A N 1
ATOM 913 C CA . ASN A 1 117 ? 14.005 6.257 -22.892 1.00 84.38 117 ASN A CA 1
ATOM 914 C C . ASN A 1 117 ? 13.297 6.905 -21.700 1.00 84.38 117 ASN A C 1
ATOM 916 O O . ASN A 1 117 ? 12.486 7.811 -21.885 1.00 84.38 117 ASN A O 1
ATOM 920 N N . LEU A 1 118 ? 13.623 6.450 -20.492 1.00 75.75 118 LEU A N 1
ATOM 921 C CA . LEU A 1 118 ? 12.975 6.889 -19.255 1.00 75.75 118 LEU A CA 1
ATOM 922 C C . LEU A 1 118 ? 13.572 8.174 -18.674 1.00 75.75 118 LEU A C 1
ATOM 924 O O . LEU A 1 118 ? 12.956 8.770 -17.804 1.00 75.75 118 LEU A O 1
ATOM 928 N N . ASP A 1 119 ? 14.735 8.625 -19.153 1.00 75.12 119 ASP A N 1
ATOM 929 C CA . ASP A 1 119 ? 15.368 9.869 -18.682 1.00 75.12 119 ASP A CA 1
ATOM 930 C C . ASP A 1 119 ? 14.745 11.141 -19.288 1.00 75.12 119 ASP A C 1
ATOM 932 O O . ASP A 1 119 ? 15.102 12.253 -18.905 1.00 75.12 119 ASP A O 1
ATOM 936 N N . GLN A 1 120 ? 13.867 10.997 -20.286 1.00 57.00 120 GLN A N 1
ATOM 937 C CA . GLN A 1 120 ? 13.285 12.114 -21.044 1.00 57.00 120 GLN A CA 1
ATOM 938 C C . GLN A 1 120 ? 11.818 12.412 -20.695 1.00 57.00 120 GLN A C 1
ATOM 940 O O . GLN A 1 120 ? 11.196 13.219 -21.389 1.00 57.00 120 GLN A O 1
ATOM 945 N N . T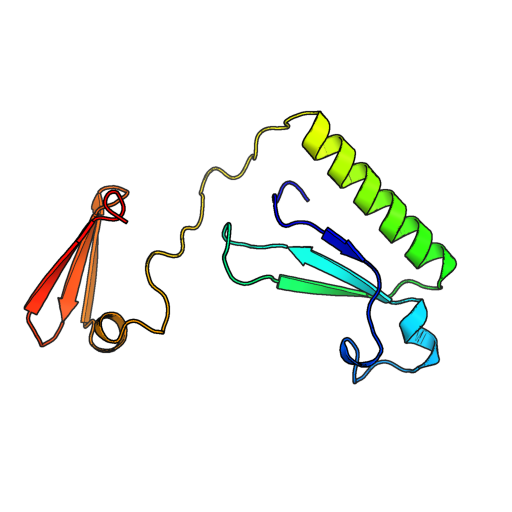YR A 1 121 ? 11.280 11.792 -19.641 1.00 45.28 121 TYR A N 1
ATOM 946 C CA . TYR A 1 121 ? 9.902 11.964 -19.171 1.00 45.28 121 TYR A CA 1
ATOM 947 C C . TYR A 1 121 ? 9.836 12.465 -17.729 1.00 45.28 121 TYR A C 1
ATOM 949 O O . TYR A 1 121 ? 10.681 12.039 -16.911 1.00 45.28 121 TYR A O 1
#

Organism: Drosophila busckii (NCBI:txid30019)

Radius of gyration: 20.5 Å; chains: 1; bounding box: 41×22×59 Å

Foldseek 3Di:
DLAPQWAKAADDCVRPVPDDPQQRLQKIWIWHDLAVVDDIDIDIDGDPDNVVSVVVNVVVVVVNVVSVVVPDDDPPPDHDYDQDDPVDVLVVQFPDKDDPDPQWIWTQGPVGIDIGGRVVD

pLDDT: mean 83.85, std 11.03, range [45.28, 97.0]